Protein AF-A0A670YA22-F1 (afdb_monomer_lite)

Structure (mmCIF, N/CA/C/O backbone):
data_AF-A0A670YA22-F1
#
_entry.id   AF-A0A670YA22-F1
#
loop_
_atom_site.group_PDB
_atom_site.id
_atom_site.type_symbol
_atom_site.label_atom_id
_atom_site.label_alt_id
_atom_site.label_comp_id
_atom_site.label_asym_id
_atom_site.label_entity_id
_atom_site.label_seq_id
_atom_site.pdbx_PDB_ins_code
_atom_site.Cartn_x
_atom_site.Cartn_y
_atom_site.Cartn_z
_atom_site.occupancy
_atom_site.B_iso_or_equiv
_atom_site.auth_seq_id
_atom_site.auth_comp_id
_atom_site.auth_asym_id
_atom_site.auth_atom_id
_atom_site.pdbx_PDB_model_num
ATOM 1 N N . MET A 1 1 ? -59.345 27.207 57.876 1.00 36.00 1 MET A N 1
ATOM 2 C CA . MET A 1 1 ? -58.646 26.346 56.890 1.00 36.00 1 MET A CA 1
ATOM 3 C C . MET A 1 1 ? -58.894 26.974 55.524 1.00 36.00 1 MET A C 1
ATOM 5 O O . MET A 1 1 ? -60.035 27.311 55.280 1.00 36.00 1 MET A O 1
ATOM 9 N N . SER A 1 2 ? -57.943 27.289 54.651 1.00 37.59 2 SER A N 1
ATOM 10 C CA . SER A 1 2 ? -56.613 26.743 54.399 1.00 37.59 2 SER A CA 1
ATOM 11 C C . SER A 1 2 ? -55.686 27.875 53.933 1.00 37.59 2 SER A C 1
ATOM 13 O O . SER A 1 2 ? -56.106 28.729 53.155 1.00 37.59 2 SER A O 1
ATOM 15 N N . SER A 1 3 ? -54.456 27.882 54.444 1.00 35.03 3 SER A N 1
ATOM 16 C CA . SER A 1 3 ? -53.381 28.800 54.066 1.00 35.03 3 SER A CA 1
ATOM 17 C C . SER A 1 3 ? -52.937 28.497 52.634 1.00 35.03 3 SER A C 1
ATOM 19 O O . SER A 1 3 ? -52.437 27.408 52.356 1.00 35.03 3 SER A O 1
ATOM 21 N N . SER A 1 4 ? -53.139 29.434 51.708 1.00 42.28 4 SER A N 1
ATOM 22 C CA . SER A 1 4 ? -52.545 29.376 50.374 1.00 42.28 4 SER A CA 1
ATOM 23 C C . SER A 1 4 ? -51.085 29.816 50.473 1.00 42.28 4 SER A C 1
ATOM 25 O O . SER A 1 4 ? -50.754 30.981 50.248 1.00 42.28 4 SER A O 1
ATOM 27 N N . GLU A 1 5 ? -50.219 28.879 50.852 1.00 39.25 5 GLU A N 1
ATOM 28 C CA . GLU A 1 5 ? -48.772 29.026 50.741 1.00 39.25 5 GLU A CA 1
ATOM 29 C C . GLU A 1 5 ? -48.419 29.188 49.259 1.00 39.25 5 GLU A C 1
ATOM 31 O O . GLU A 1 5 ? -48.298 28.218 48.506 1.00 39.25 5 GLU A O 1
ATOM 36 N N . PHE A 1 6 ? -48.260 30.437 48.821 1.00 43.22 6 PHE A N 1
ATOM 37 C CA . PHE A 1 6 ? -47.465 30.745 47.643 1.00 43.22 6 PHE A CA 1
ATOM 38 C C . PHE A 1 6 ? -46.059 30.219 47.925 1.00 43.22 6 PHE A C 1
ATOM 40 O O . PHE A 1 6 ? -45.254 30.898 48.560 1.00 43.22 6 PHE A O 1
ATOM 47 N N . LYS A 1 7 ? -45.783 28.979 47.500 1.00 48.28 7 LYS A N 1
ATOM 48 C CA . LYS A 1 7 ? -44.428 28.438 47.447 1.00 48.28 7 LYS A CA 1
ATOM 49 C C . LYS A 1 7 ? -43.604 29.442 46.660 1.00 48.28 7 LYS A C 1
ATOM 51 O O . LYS A 1 7 ? -43.774 29.582 45.450 1.00 48.28 7 LYS A O 1
ATOM 56 N N . THR A 1 8 ? -42.764 30.175 47.375 1.00 49.78 8 THR A N 1
ATOM 57 C CA . THR A 1 8 ? -41.713 31.013 46.827 1.00 49.78 8 THR A CA 1
ATOM 58 C C . THR A 1 8 ? -40.841 30.094 45.984 1.00 49.78 8 THR A C 1
ATOM 60 O O . THR A 1 8 ? -40.003 29.365 46.505 1.00 49.78 8 THR A O 1
ATOM 63 N N . LEU A 1 9 ? -41.128 30.028 44.681 1.00 54.62 9 LEU A N 1
ATOM 64 C CA . LEU A 1 9 ? -40.361 29.232 43.731 1.00 54.62 9 LEU A CA 1
ATOM 65 C C . LEU A 1 9 ? -38.924 29.740 43.801 1.00 54.62 9 LEU A C 1
ATOM 67 O O . LEU A 1 9 ? -38.617 30.836 43.331 1.00 54.62 9 LEU A O 1
ATOM 71 N N . SER A 1 10 ? -38.071 28.966 44.469 1.00 66.38 10 SER A N 1
ATOM 72 C CA . SER A 1 10 ? -36.667 29.299 44.639 1.00 66.38 10 SER A CA 1
ATOM 73 C C . SER A 1 10 ? -36.028 29.423 43.259 1.00 66.38 10 SER A C 1
ATOM 75 O O . SER A 1 10 ? -36.397 28.713 42.319 1.00 66.38 10 SER A O 1
ATOM 77 N N . GLN A 1 11 ? -35.060 30.328 43.121 1.00 71.44 11 GLN A N 1
ATOM 78 C CA . GLN A 1 11 ? -34.351 30.593 41.866 1.00 71.44 11 GLN A CA 1
ATOM 79 C C . GLN A 1 11 ? -33.837 29.302 41.202 1.00 71.44 11 GLN A C 1
ATOM 81 O O . GLN A 1 11 ? -33.791 29.198 39.974 1.00 71.44 11 GLN A O 1
ATOM 86 N N . ASP A 1 12 ? -33.501 28.297 42.007 1.00 73.00 12 ASP A N 1
ATOM 87 C CA . ASP A 1 12 ? -33.024 27.003 41.534 1.00 73.00 12 ASP A CA 1
ATOM 88 C C . ASP A 1 12 ? -34.117 26.119 40.924 1.00 73.00 12 ASP A C 1
ATOM 90 O O . ASP A 1 12 ? -33.832 25.370 39.988 1.00 73.00 12 ASP A O 1
ATOM 94 N N . ASP A 1 13 ? -35.369 26.232 41.365 1.00 74.56 13 ASP A N 1
ATOM 95 C CA . ASP A 1 13 ? -36.485 25.491 40.769 1.00 74.56 13 ASP A CA 1
ATOM 96 C C . ASP A 1 13 ? -36.869 26.081 39.410 1.00 74.56 13 ASP A C 1
ATOM 98 O O . ASP A 1 13 ? -37.085 25.340 38.449 1.00 74.56 13 ASP A O 1
ATOM 102 N N . LEU A 1 14 ? -36.818 27.411 39.277 1.00 74.19 14 LEU A N 1
ATOM 103 C CA . LEU A 1 14 ? -36.969 28.093 37.989 1.00 74.19 14 LEU A CA 1
ATOM 104 C C . LEU A 1 14 ? -35.834 27.737 37.018 1.00 74.19 14 LEU A C 1
ATOM 106 O O . LEU A 1 14 ? -36.092 27.444 35.848 1.00 74.19 14 LEU A O 1
ATOM 110 N N . ARG A 1 15 ? -34.581 27.682 37.492 1.00 74.56 15 ARG A N 1
ATOM 111 C CA . ARG A 1 15 ? -33.432 27.220 36.689 1.00 74.56 15 ARG A CA 1
ATOM 112 C C . ARG A 1 15 ? -33.616 25.783 36.215 1.00 74.56 15 ARG A C 1
ATOM 114 O O . ARG A 1 15 ? -33.392 25.502 35.037 1.00 74.56 15 ARG A O 1
ATOM 121 N N . LYS A 1 16 ? -34.050 24.880 37.099 1.00 79.88 16 LYS A N 1
ATOM 122 C CA . LYS A 1 16 ? -34.330 23.481 36.745 1.00 79.88 16 LYS A CA 1
ATOM 123 C C . LYS A 1 16 ? -35.456 23.383 35.722 1.00 79.88 16 LYS A C 1
ATOM 125 O O . LYS A 1 16 ? -35.325 22.630 34.762 1.00 79.88 16 LYS A O 1
ATOM 130 N N . GLN A 1 17 ? -36.529 24.156 35.878 1.00 77.31 17 GLN A N 1
ATOM 131 C CA . GLN A 1 17 ? -37.664 24.124 34.959 1.00 77.31 17 GLN A CA 1
ATOM 132 C C . GLN A 1 17 ? -37.302 24.690 33.578 1.00 77.31 17 GLN A C 1
ATOM 134 O O . GLN A 1 17 ? -37.672 24.106 32.558 1.00 77.31 17 GLN A O 1
ATOM 139 N N . LEU A 1 18 ? -36.512 25.768 33.521 1.00 76.62 18 LEU A N 1
ATOM 140 C CA . LEU A 1 18 ? -35.962 26.290 32.269 1.00 76.62 18 LEU A CA 1
ATOM 141 C C . LEU A 1 18 ? -35.031 25.271 31.614 1.00 76.62 18 LEU A C 1
ATOM 143 O O . LEU A 1 18 ? -35.211 24.964 30.440 1.00 76.62 18 LEU A O 1
ATOM 147 N N . TYR A 1 19 ? -34.101 24.676 32.366 1.00 75.75 19 TYR A N 1
ATOM 148 C CA . TYR A 1 19 ? -33.202 23.640 31.852 1.00 75.75 19 TYR A CA 1
ATOM 149 C C . TYR A 1 19 ? -33.971 22.441 31.283 1.00 75.75 19 TYR A C 1
ATOM 151 O O . TYR A 1 19 ? -33.679 21.993 30.176 1.00 75.75 19 TYR A O 1
ATOM 159 N N . GLN A 1 20 ? -35.001 21.964 31.988 1.00 76.69 20 GLN A N 1
ATOM 160 C CA . GLN A 1 20 ? -35.873 20.893 31.499 1.00 76.69 20 GLN A CA 1
ATOM 161 C C . GLN A 1 20 ? -36.667 21.319 30.262 1.00 76.69 20 GLN A C 1
ATOM 163 O O . GLN A 1 20 ? -36.817 20.534 29.334 1.00 76.69 20 GLN A O 1
ATOM 168 N N . THR A 1 21 ? -37.115 22.571 30.186 1.00 75.56 21 THR A N 1
ATOM 169 C CA . THR A 1 21 ? -37.817 23.092 29.004 1.00 75.56 21 THR A CA 1
ATOM 170 C C . THR A 1 21 ? -36.885 23.176 27.792 1.00 75.56 21 THR A C 1
ATOM 172 O O . THR A 1 21 ? -37.258 22.747 26.702 1.00 75.56 21 THR A O 1
ATOM 175 N N . PHE A 1 22 ? -35.653 23.662 27.972 1.00 70.06 22 PHE A N 1
ATOM 176 C CA . PHE A 1 22 ? -34.630 23.701 26.921 1.00 70.06 22 PHE A CA 1
ATOM 177 C C . PHE A 1 22 ? -34.171 22.300 26.492 1.00 70.06 22 PHE A C 1
ATOM 179 O O . PHE A 1 22 ? -33.874 22.089 25.314 1.00 70.06 22 PHE A O 1
ATOM 186 N N . LYS A 1 23 ? -34.154 21.335 27.421 1.00 73.81 23 LYS A N 1
ATOM 187 C CA . LYS A 1 23 ? -33.888 19.918 27.150 1.00 73.81 23 LYS A CA 1
ATOM 188 C C . LYS A 1 23 ? -35.031 19.269 26.363 1.00 73.81 23 LYS A C 1
ATOM 190 O O . LYS A 1 23 ? -34.786 18.700 25.309 1.00 73.81 23 LYS A O 1
ATOM 195 N N . ASN A 1 24 ? -36.276 19.426 26.811 1.00 70.38 24 ASN A N 1
ATOM 196 C CA . ASN A 1 24 ? -37.455 18.828 26.174 1.00 70.38 24 ASN A CA 1
ATOM 197 C C . ASN A 1 24 ? -37.756 19.430 24.794 1.00 70.38 24 ASN A C 1
ATOM 199 O O . ASN A 1 24 ? -38.283 18.741 23.928 1.00 70.38 24 ASN A O 1
ATOM 203 N N . ARG A 1 25 ? -37.399 20.702 24.564 1.00 74.50 25 ARG A N 1
ATOM 204 C CA . ARG A 1 25 ? -37.495 21.349 23.244 1.00 74.50 25 ARG A CA 1
ATOM 205 C C . ARG A 1 25 ? -36.347 20.982 22.290 1.00 74.50 25 ARG A C 1
ATOM 207 O O . ARG A 1 25 ? -36.319 21.497 21.179 1.00 74.50 25 ARG A O 1
ATOM 214 N N . GLY A 1 26 ? -35.384 20.152 22.706 1.00 68.50 26 GLY A N 1
ATOM 215 C CA . GLY A 1 26 ? -34.270 19.705 21.855 1.00 68.50 26 GLY A CA 1
ATOM 216 C C . GLY A 1 26 ? -33.240 20.792 21.517 1.00 68.50 26 GLY A C 1
ATOM 217 O O . GLY A 1 26 ? -32.346 20.572 20.699 1.00 68.50 26 GLY A O 1
ATOM 218 N N . VAL A 1 27 ? -33.317 21.968 22.152 1.00 76.69 27 VAL A N 1
ATOM 219 C CA . VAL A 1 27 ? -32.369 23.078 21.938 1.00 76.69 27 VAL A CA 1
ATOM 220 C C . VAL A 1 27 ? -30.980 22.687 22.441 1.00 76.69 27 VAL A C 1
ATOM 222 O O . VAL A 1 27 ? -29.976 22.952 21.784 1.00 76.69 27 VAL A O 1
ATOM 225 N N . LEU A 1 28 ? -30.927 21.984 23.576 1.00 73.56 28 LEU A N 1
ATOM 226 C CA . LEU A 1 28 ? -29.694 21.437 24.148 1.00 73.56 28 LEU A CA 1
ATOM 227 C C . LEU A 1 28 ? -29.041 20.393 23.235 1.00 73.56 28 LEU A C 1
ATOM 229 O O . LEU A 1 28 ? -27.820 20.383 23.094 1.00 73.56 28 LEU A O 1
ATOM 233 N N . ASP A 1 29 ? -29.838 19.544 22.592 1.00 75.00 29 ASP A N 1
ATOM 234 C CA . ASP A 1 29 ? -29.327 18.528 21.671 1.00 75.00 29 ASP A CA 1
ATOM 235 C C . ASP A 1 29 ? -28.874 19.144 20.347 1.00 75.00 29 ASP A C 1
ATOM 237 O O . ASP A 1 29 ? -27.842 18.752 19.807 1.00 75.00 29 ASP A O 1
ATOM 241 N N . THR A 1 30 ? -29.567 20.185 19.880 1.00 78.44 30 THR A N 1
ATOM 242 C CA . THR A 1 30 ? -29.151 20.973 18.713 1.00 78.44 30 THR A CA 1
ATOM 243 C C . THR A 1 30 ? -27.823 21.683 18.979 1.00 78.44 30 THR A C 1
ATOM 245 O O . THR A 1 30 ? -26.913 21.593 18.160 1.00 78.44 30 THR A O 1
ATOM 248 N N . LEU A 1 31 ? -27.658 22.308 20.150 1.00 77.44 31 LEU A N 1
ATOM 249 C CA . LEU A 1 31 ? -26.397 22.929 20.575 1.00 77.44 31 LEU A CA 1
ATOM 250 C C . LEU A 1 31 ? -25.262 21.911 20.692 1.00 77.44 31 LEU A C 1
ATOM 252 O O . LEU A 1 31 ? -24.175 22.145 20.170 1.00 77.44 31 LEU A O 1
ATOM 256 N N . LYS A 1 32 ? -25.508 20.756 21.320 1.00 79.25 32 LYS A N 1
ATOM 257 C CA . LYS A 1 32 ? -24.523 19.665 21.384 1.00 79.25 32 LYS A CA 1
ATOM 258 C C . LYS A 1 32 ? -24.146 19.161 19.996 1.00 79.25 32 LYS A C 1
ATOM 260 O O . LYS A 1 32 ? -22.974 18.901 19.744 1.00 79.25 32 LYS A O 1
ATOM 265 N N . MET A 1 33 ? -25.115 19.031 19.092 1.00 83.69 33 MET A N 1
ATOM 266 C CA . MET A 1 33 ? -24.868 18.613 17.715 1.00 83.69 33 MET A CA 1
ATOM 267 C C . MET A 1 33 ? -24.068 19.667 16.950 1.00 83.69 33 MET A C 1
ATOM 269 O O . MET A 1 33 ? -23.155 19.301 16.217 1.00 83.69 33 MET A O 1
ATOM 273 N N . GLN A 1 34 ? -24.361 20.957 17.132 1.00 78.19 34 GLN A N 1
ATOM 274 C CA . GLN A 1 34 ? -23.594 22.041 16.520 1.00 78.19 34 GLN A CA 1
ATOM 275 C C . GLN A 1 34 ? -22.166 22.104 17.061 1.00 78.19 34 GLN A C 1
ATOM 277 O O . GLN A 1 34 ? -21.237 22.172 16.265 1.00 78.19 34 GLN A O 1
ATOM 282 N N . LEU A 1 35 ? -21.975 21.968 18.376 1.00 81.81 35 LEU A N 1
ATOM 283 C CA . LEU A 1 35 ? -20.651 21.862 18.991 1.00 81.81 35 LEU A CA 1
ATOM 284 C C . LEU A 1 35 ? -19.888 20.648 18.468 1.00 81.81 35 LEU A C 1
ATOM 286 O O . LEU A 1 35 ? -18.732 20.772 18.091 1.00 81.81 35 LEU A O 1
ATOM 290 N N . ARG A 1 36 ? -20.536 19.481 18.377 1.00 81.06 36 ARG A N 1
ATOM 291 C CA . ARG A 1 36 ? -19.913 18.278 17.815 1.00 81.06 36 ARG A CA 1
ATOM 292 C C . ARG A 1 36 ? -19.554 18.467 16.343 1.00 81.06 36 ARG A C 1
ATOM 294 O O . ARG A 1 36 ? -18.472 18.064 15.944 1.00 81.06 36 ARG A O 1
ATOM 301 N N . LYS A 1 37 ? -20.428 19.085 15.543 1.00 80.38 37 LYS A N 1
ATOM 302 C CA . LYS A 1 37 ? -20.154 19.398 14.133 1.00 80.38 37 LYS A CA 1
ATOM 303 C C . LYS A 1 37 ? -18.994 20.377 13.989 1.00 80.38 37 LYS A C 1
ATOM 305 O O . LYS A 1 37 ? -18.146 20.144 13.141 1.00 80.38 37 LYS A O 1
ATOM 310 N N . GLN A 1 38 ? -18.925 21.417 14.819 1.00 77.88 38 GLN A N 1
ATOM 311 C CA . GLN A 1 38 ? -17.802 22.352 14.812 1.00 77.88 38 GLN A CA 1
ATOM 312 C C . GLN A 1 38 ? -16.507 21.699 15.287 1.00 77.88 38 GLN A C 1
ATOM 314 O O . GLN A 1 38 ? -15.484 21.883 14.649 1.00 77.88 38 GLN A O 1
ATOM 319 N N . LEU A 1 39 ? -16.550 20.867 16.328 1.00 75.88 39 LEU A N 1
ATOM 320 C CA . LEU A 1 39 ? -15.379 20.134 16.799 1.00 75.88 39 LEU A CA 1
ATOM 321 C C . LEU A 1 39 ? -14.865 19.162 15.731 1.00 75.88 39 LEU A C 1
ATOM 323 O O . LEU A 1 39 ? -13.671 19.112 15.482 1.00 75.88 39 LEU A O 1
ATOM 327 N N . ILE A 1 40 ? -15.760 18.418 15.072 1.00 77.88 40 ILE A N 1
ATOM 328 C CA . ILE A 1 40 ? -15.405 17.536 13.953 1.00 77.88 40 ILE A CA 1
ATOM 329 C C . ILE A 1 40 ? -14.861 18.355 12.783 1.00 77.88 40 ILE A C 1
ATOM 331 O O . ILE A 1 40 ? -13.878 17.943 12.194 1.00 77.88 40 ILE A O 1
ATOM 335 N N . HIS A 1 41 ? -15.449 19.507 12.459 1.00 71.12 41 HIS A N 1
ATOM 336 C CA . HIS A 1 41 ? -14.952 20.387 11.401 1.00 71.12 41 HIS A CA 1
ATOM 337 C C . HIS A 1 41 ? -13.566 20.967 11.725 1.00 71.12 41 HIS A C 1
ATOM 339 O O . HIS A 1 41 ? -12.731 21.051 10.836 1.00 71.12 41 HIS A O 1
ATOM 345 N N . GLU A 1 42 ? -13.296 21.326 12.982 1.00 64.44 42 GLU A N 1
ATOM 346 C CA . GLU A 1 42 ? -11.982 21.804 13.437 1.00 64.44 42 GLU A CA 1
ATOM 347 C C . GLU A 1 42 ? -10.944 20.673 13.545 1.00 64.44 42 GLU A C 1
ATOM 349 O O . GLU A 1 42 ? -9.777 20.864 13.220 1.00 64.44 42 GLU A O 1
ATOM 354 N N . LEU A 1 43 ? -11.354 19.465 13.939 1.00 65.06 43 LEU A N 1
ATOM 355 C CA . LEU A 1 43 ? -10.484 18.281 13.989 1.00 65.06 43 LEU A CA 1
ATOM 356 C C . LEU A 1 43 ? -10.207 17.696 12.595 1.00 65.06 43 LEU A C 1
ATOM 358 O O . LEU A 1 43 ? -9.100 17.242 12.329 1.00 65.06 43 LEU A O 1
ATOM 362 N N . MET A 1 44 ? -11.201 17.705 11.704 1.00 57.78 44 MET A N 1
ATOM 363 C CA . MET A 1 44 ? -11.081 17.309 10.293 1.00 57.78 44 MET A CA 1
ATOM 364 C C . MET A 1 44 ? -10.660 18.475 9.401 1.00 57.78 44 MET A C 1
ATOM 366 O O . MET A 1 44 ? -10.637 18.319 8.179 1.00 57.78 44 MET A O 1
ATOM 370 N N . ASN A 1 45 ? -10.339 19.638 9.975 1.00 52.19 45 ASN A N 1
ATOM 371 C CA . ASN A 1 45 ? -9.882 20.783 9.211 1.00 52.19 45 ASN A CA 1
ATOM 372 C C . ASN A 1 45 ? -8.594 20.335 8.498 1.00 52.19 45 ASN A C 1
ATOM 374 O O . ASN A 1 45 ? -7.596 20.024 9.159 1.00 52.19 45 ASN A O 1
ATOM 378 N N . PRO A 1 46 ? -8.566 20.285 7.155 1.00 55.38 46 PRO A N 1
ATOM 379 C CA . PRO A 1 46 ? -7.425 19.769 6.402 1.00 55.38 46 PRO A CA 1
ATOM 380 C C . PRO A 1 46 ? -6.172 20.645 6.553 1.00 55.38 46 PRO A C 1
ATOM 382 O O . PRO A 1 46 ? -5.161 20.374 5.919 1.00 55.38 46 PRO A O 1
ATOM 385 N N . VAL A 1 47 ? -6.220 21.699 7.372 1.00 49.72 47 VAL A N 1
ATOM 386 C CA . VAL A 1 47 ? -5.105 22.588 7.701 1.00 49.72 47 VAL A CA 1
ATOM 387 C C . VAL A 1 47 ? -4.132 21.927 8.687 1.00 49.72 47 VAL A C 1
ATOM 389 O O . VAL A 1 47 ? -2.931 22.005 8.458 1.00 49.72 47 VAL A O 1
ATOM 392 N N . LEU A 1 48 ? -4.607 21.169 9.687 1.00 45.69 48 LEU A N 1
ATOM 393 C CA . LEU A 1 48 ? -3.714 20.406 10.583 1.00 45.69 48 LEU A CA 1
ATOM 394 C C . LEU A 1 48 ? -3.204 19.102 9.947 1.00 45.69 48 LEU A C 1
ATOM 396 O O . LEU A 1 48 ? -2.101 18.657 10.247 1.00 45.69 48 LEU A O 1
ATOM 400 N N . CYS A 1 49 ? -3.943 18.535 8.988 1.00 43.47 49 CYS A N 1
ATOM 401 C CA . CYS A 1 49 ? -3.414 17.480 8.111 1.00 43.47 49 CYS A CA 1
ATOM 402 C C . CYS A 1 49 ? -2.418 18.015 7.060 1.00 43.47 49 CYS A C 1
ATOM 404 O O . CYS A 1 49 ? -1.650 17.243 6.490 1.00 43.47 49 CYS A O 1
ATOM 406 N N . ARG A 1 50 ? -2.401 19.331 6.800 1.00 43.00 50 ARG A N 1
ATOM 407 C CA . ARG A 1 50 ? -1.507 19.984 5.826 1.00 43.00 50 ARG A CA 1
ATOM 408 C C . ARG A 1 50 ? -0.159 20.396 6.421 1.00 43.00 50 ARG A C 1
ATOM 410 O O . ARG A 1 50 ? 0.770 20.632 5.659 1.00 43.00 50 ARG A O 1
ATOM 417 N N . GLU A 1 51 ? -0.002 20.444 7.741 1.00 43.28 51 GLU A N 1
ATOM 418 C CA . GLU A 1 51 ? 1.316 20.689 8.352 1.00 43.28 51 GLU A CA 1
ATOM 419 C C . GLU A 1 51 ? 2.161 19.415 8.506 1.00 43.28 51 GLU A C 1
ATOM 421 O O . GLU A 1 51 ? 3.379 19.509 8.632 1.00 43.28 51 GLU A O 1
ATOM 426 N N . ILE A 1 52 ? 1.559 18.225 8.370 1.00 46.66 52 ILE A N 1
ATOM 427 C CA . ILE A 1 52 ? 2.292 16.947 8.271 1.00 46.66 52 ILE A CA 1
ATOM 428 C C . ILE A 1 52 ? 2.558 16.551 6.804 1.00 46.66 52 ILE A C 1
ATOM 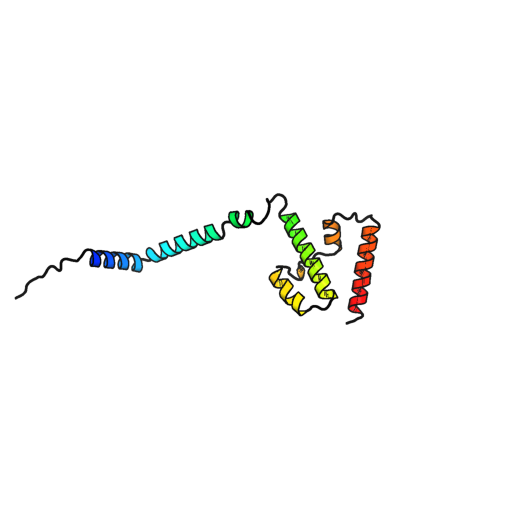430 O O . ILE A 1 52 ? 3.390 15.685 6.539 1.00 46.66 52 ILE A O 1
ATOM 434 N N . LEU A 1 53 ? 1.937 17.217 5.822 1.00 44.16 53 LEU A N 1
ATOM 435 C CA . LEU A 1 53 ? 2.158 16.924 4.405 1.00 44.16 53 LEU A CA 1
ATOM 436 C C . LEU A 1 53 ? 2.577 18.188 3.634 1.00 44.16 53 LEU A C 1
ATOM 438 O O . LEU A 1 53 ? 1.770 19.105 3.473 1.00 44.16 53 LEU A O 1
ATOM 442 N N . PRO A 1 54 ? 3.820 18.270 3.126 1.00 44.38 54 PRO A N 1
ATOM 443 C CA . PRO A 1 54 ? 4.327 19.483 2.507 1.00 44.38 54 PRO A CA 1
ATOM 444 C C . PRO A 1 54 ? 3.478 19.885 1.293 1.00 44.38 54 PRO A C 1
ATOM 446 O O . PRO A 1 54 ? 3.265 19.099 0.375 1.00 44.38 54 PRO A O 1
ATOM 449 N N . LYS A 1 55 ? 3.020 21.146 1.319 1.00 40.09 55 LYS A N 1
ATOM 450 C CA . LYS A 1 55 ? 2.676 22.028 0.186 1.00 40.09 55 LYS A CA 1
ATOM 451 C C . LYS A 1 55 ? 2.310 21.312 -1.123 1.00 40.09 55 LYS A C 1
ATOM 453 O O . LYS A 1 55 ? 3.155 20.984 -1.952 1.00 40.09 55 LYS A O 1
ATOM 458 N N . VAL A 1 56 ? 1.006 21.226 -1.363 1.00 48.91 56 VAL A N 1
ATOM 459 C CA . VAL A 1 56 ? 0.398 20.846 -2.641 1.00 48.91 56 VAL A CA 1
ATOM 460 C C . VAL A 1 56 ? 0.712 21.891 -3.722 1.00 48.91 56 VAL A C 1
ATOM 462 O O . VAL A 1 56 ? -0.046 22.823 -3.959 1.00 48.91 56 VAL A O 1
ATOM 465 N N . THR A 1 57 ? 1.860 21.727 -4.372 1.00 43.53 57 THR A N 1
ATOM 466 C CA . THR A 1 57 ? 2.004 21.863 -5.836 1.00 43.53 57 THR A CA 1
ATOM 467 C C . THR A 1 57 ? 2.500 20.543 -6.459 1.00 43.53 57 THR A C 1
ATOM 469 O O . THR A 1 57 ? 2.791 20.473 -7.646 1.00 43.53 57 THR A O 1
ATOM 472 N N . SER A 1 58 ? 2.541 19.473 -5.650 1.00 50.34 58 SER A N 1
ATOM 473 C CA . SER A 1 58 ? 3.144 18.161 -5.920 1.00 50.34 58 SER A CA 1
ATOM 474 C C . SER A 1 58 ? 2.252 16.965 -5.529 1.00 50.34 58 SER A C 1
ATOM 476 O O . SER A 1 58 ? 2.704 15.828 -5.617 1.00 50.34 58 SER A O 1
ATOM 478 N N . SER A 1 59 ? 1.003 17.194 -5.093 1.00 52.38 59 SER A N 1
ATOM 479 C CA . SER A 1 59 ? 0.162 16.197 -4.390 1.00 52.38 59 SER A CA 1
ATOM 480 C C . SER A 1 59 ? -0.229 14.963 -5.207 1.00 52.38 59 SER A C 1
ATOM 482 O O . SER A 1 59 ? -0.399 13.881 -4.648 1.00 52.38 59 SER A O 1
ATOM 484 N N . GLU A 1 60 ? -0.410 15.100 -6.519 1.00 51.75 60 GLU A N 1
ATOM 485 C CA . GLU A 1 60 ? -0.683 13.942 -7.381 1.00 51.75 60 GLU A CA 1
ATOM 486 C C . GLU A 1 60 ? 0.591 13.142 -7.647 1.00 51.75 60 GLU A C 1
ATOM 488 O O . GLU A 1 60 ? 0.587 11.921 -7.610 1.00 51.75 60 GLU A O 1
ATOM 493 N N . CYS A 1 61 ? 1.725 13.823 -7.818 1.00 52.28 61 CYS A N 1
ATOM 494 C CA . CYS A 1 61 ? 3.009 13.157 -7.999 1.00 52.28 61 CYS A CA 1
ATOM 495 C C . CYS A 1 61 ? 3.432 12.425 -6.716 1.00 52.28 61 CYS A C 1
ATOM 497 O O . CYS A 1 61 ? 3.881 11.288 -6.779 1.00 52.28 61 CYS A O 1
ATOM 499 N N . SER A 1 62 ? 3.223 13.024 -5.537 1.00 64.38 62 SER A N 1
ATOM 500 C CA . SER A 1 62 ? 3.496 12.361 -4.260 1.00 64.38 62 SER A CA 1
ATOM 501 C C . SER A 1 62 ? 2.555 11.186 -4.003 1.00 64.38 62 SER A C 1
ATOM 503 O O . SER A 1 62 ? 3.022 10.151 -3.542 1.00 64.38 62 SER A O 1
ATOM 505 N N . SER A 1 63 ? 1.268 11.286 -4.352 1.00 75.25 63 SER A N 1
ATOM 506 C CA . SER A 1 63 ? 0.348 10.143 -4.248 1.00 75.25 63 SER A CA 1
ATOM 507 C C . SER A 1 63 ? 0.688 9.027 -5.239 1.00 75.25 63 SER A C 1
ATOM 509 O O . SER A 1 63 ? 0.718 7.872 -4.832 1.00 75.25 63 SER A O 1
ATOM 51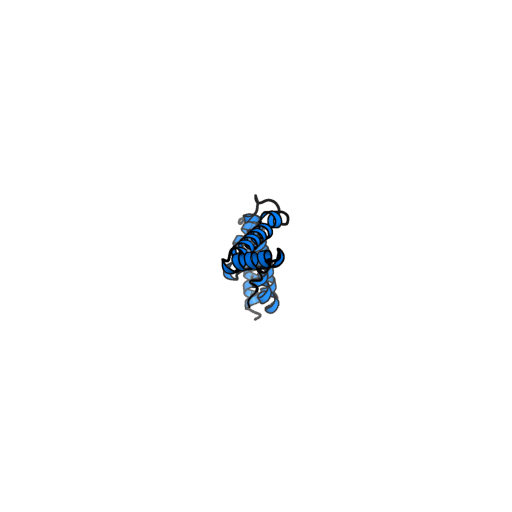1 N N . LEU A 1 64 ? 1.054 9.339 -6.486 1.00 78.56 64 LEU A N 1
ATOM 512 C CA . LEU A 1 64 ? 1.532 8.344 -7.455 1.00 78.56 64 LEU A CA 1
ATOM 513 C C . LEU A 1 64 ? 2.846 7.684 -7.019 1.00 78.56 64 LEU A C 1
ATOM 515 O O . LEU A 1 64 ? 2.995 6.474 -7.158 1.00 78.56 64 LEU A O 1
ATOM 519 N N . ILE A 1 65 ? 3.780 8.447 -6.444 1.00 80.50 65 ILE A N 1
ATOM 520 C CA . ILE A 1 65 ? 5.021 7.907 -5.872 1.00 80.50 65 ILE A CA 1
ATOM 521 C C . ILE A 1 65 ? 4.710 6.989 -4.687 1.00 80.50 65 ILE A C 1
ATOM 523 O O . ILE A 1 65 ? 5.294 5.915 -4.595 1.00 80.50 65 ILE A O 1
ATOM 527 N N . ILE A 1 66 ? 3.770 7.358 -3.812 1.00 82.50 66 ILE A N 1
ATOM 528 C CA . ILE A 1 66 ? 3.336 6.499 -2.700 1.00 82.50 66 ILE A CA 1
ATOM 529 C C . ILE A 1 66 ? 2.716 5.202 -3.235 1.00 82.50 66 ILE A C 1
ATOM 531 O O . ILE A 1 66 ? 3.080 4.124 -2.773 1.00 82.50 66 ILE A O 1
ATOM 535 N N . ILE A 1 67 ? 1.852 5.278 -4.251 1.00 84.38 67 ILE A N 1
ATOM 536 C CA . ILE A 1 67 ? 1.265 4.100 -4.905 1.00 84.38 67 ILE A CA 1
ATOM 537 C C . ILE A 1 67 ? 2.360 3.227 -5.538 1.00 84.38 67 ILE A C 1
ATOM 539 O O . ILE A 1 67 ? 2.315 2.005 -5.406 1.00 84.38 67 ILE A O 1
ATOM 543 N N . ALA A 1 68 ? 3.373 3.821 -6.172 1.00 84.31 68 ALA A N 1
ATOM 544 C CA . ALA A 1 68 ? 4.500 3.095 -6.759 1.00 84.31 68 ALA A CA 1
ATOM 545 C C . ALA A 1 68 ? 5.370 2.407 -5.704 1.00 84.31 68 ALA A C 1
ATOM 547 O O . ALA A 1 68 ? 5.698 1.231 -5.854 1.00 84.31 68 ALA A O 1
ATOM 548 N N . CYS A 1 69 ? 5.698 3.103 -4.615 1.00 85.50 69 CYS A N 1
ATOM 549 C CA . CYS A 1 69 ? 6.413 2.525 -3.482 1.00 85.50 69 CYS A CA 1
ATOM 550 C C . CYS A 1 69 ? 5.624 1.361 -2.876 1.00 85.50 69 CYS A C 1
ATOM 552 O O . CYS A 1 69 ? 6.175 0.278 -2.688 1.00 85.50 69 CYS A O 1
ATOM 554 N N . ASN A 1 70 ? 4.324 1.551 -2.640 1.00 89.19 70 ASN A N 1
ATOM 555 C CA . ASN A 1 70 ? 3.459 0.508 -2.099 1.00 89.19 70 ASN A CA 1
ATOM 556 C C . ASN A 1 70 ? 3.351 -0.683 -3.060 1.00 89.19 70 ASN A C 1
ATOM 558 O O . ASN A 1 70 ? 3.402 -1.825 -2.613 1.00 89.19 70 ASN A O 1
ATOM 562 N N . SER A 1 71 ? 3.283 -0.437 -4.372 1.00 87.38 71 SER A N 1
ATOM 563 C CA . SER A 1 71 ? 3.275 -1.492 -5.396 1.00 87.38 71 SER A CA 1
ATOM 564 C C . SER A 1 71 ? 4.582 -2.288 -5.398 1.00 87.38 71 SER A C 1
ATOM 566 O O . SER A 1 71 ? 4.553 -3.511 -5.492 1.00 8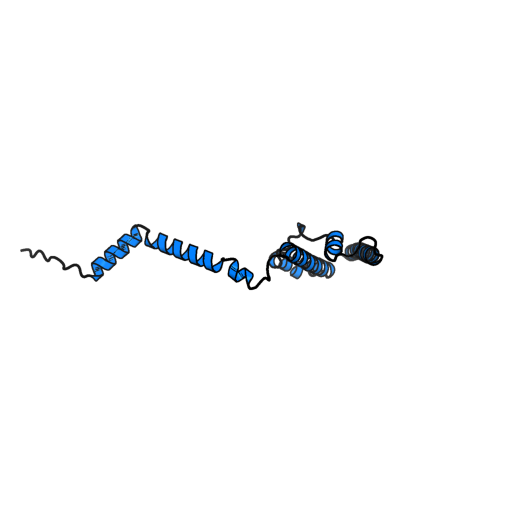7.38 71 SER A O 1
ATOM 568 N N . LEU A 1 72 ? 5.732 -1.622 -5.236 1.00 86.75 72 LEU A N 1
ATOM 569 C CA . LEU A 1 72 ? 7.034 -2.289 -5.154 1.00 86.75 72 LEU A CA 1
ATOM 570 C C . LEU A 1 72 ? 7.145 -3.164 -3.898 1.00 86.75 72 LEU A C 1
ATOM 572 O O . LEU A 1 72 ? 7.631 -4.292 -3.968 1.00 86.75 72 LEU A O 1
ATOM 576 N N . VAL A 1 73 ? 6.672 -2.658 -2.756 1.00 88.88 73 VAL A N 1
ATOM 577 C CA . VAL A 1 73 ? 6.632 -3.418 -1.499 1.00 88.88 73 VAL A CA 1
ATOM 578 C C . VAL A 1 73 ? 5.683 -4.610 -1.624 1.00 88.88 73 VAL A C 1
ATOM 580 O O . VAL A 1 73 ? 6.068 -5.719 -1.264 1.00 88.88 73 VAL A O 1
ATOM 583 N N . ALA A 1 74 ? 4.489 -4.427 -2.193 1.00 87.56 74 ALA A N 1
ATOM 584 C CA . ALA A 1 74 ? 3.540 -5.512 -2.433 1.00 87.56 74 ALA A CA 1
ATOM 585 C C . ALA A 1 74 ? 4.115 -6.590 -3.371 1.00 87.56 74 ALA A C 1
ATOM 587 O O . ALA A 1 74 ? 4.004 -7.780 -3.073 1.00 87.56 74 ALA A O 1
ATOM 588 N N . ASP A 1 75 ? 4.784 -6.195 -4.462 1.00 85.31 75 ASP A N 1
ATOM 589 C CA . ASP A 1 75 ? 5.451 -7.122 -5.389 1.00 85.31 75 ASP A CA 1
ATOM 590 C C . ASP A 1 75 ? 6.564 -7.911 -4.679 1.00 85.31 75 ASP A C 1
ATOM 592 O O . ASP A 1 75 ? 6.660 -9.127 -4.844 1.00 85.31 75 ASP A O 1
ATOM 596 N N . HIS A 1 76 ? 7.351 -7.259 -3.818 1.00 87.25 76 HIS A N 1
ATOM 597 C CA . HIS A 1 76 ? 8.369 -7.929 -3.008 1.00 87.25 76 HIS A CA 1
ATOM 598 C C . HIS A 1 76 ? 7.763 -8.928 -2.011 1.00 87.25 76 HIS A C 1
ATOM 600 O O . HIS A 1 76 ? 8.176 -10.088 -1.979 1.00 87.25 76 HIS A O 1
ATOM 606 N N . LEU A 1 77 ? 6.759 -8.507 -1.233 1.00 88.38 77 LEU A N 1
ATOM 607 C CA . LEU A 1 77 ? 6.071 -9.365 -0.263 1.00 88.38 77 LEU A CA 1
ATOM 608 C C . LEU A 1 77 ? 5.468 -10.605 -0.939 1.00 88.38 77 LEU A C 1
ATOM 610 O O . LEU A 1 77 ? 5.595 -11.710 -0.414 1.00 88.38 77 LEU A O 1
ATOM 614 N N . ARG A 1 78 ? 4.881 -10.430 -2.129 1.00 85.94 78 ARG A N 1
ATOM 615 C CA . ARG A 1 78 ? 4.334 -11.518 -2.949 1.00 85.94 78 ARG A CA 1
ATOM 616 C C . ARG A 1 78 ? 5.424 -12.482 -3.421 1.00 85.94 78 ARG A C 1
ATOM 618 O O . ARG A 1 78 ? 5.269 -13.687 -3.276 1.00 85.94 78 ARG A O 1
ATOM 625 N N . ARG A 1 79 ? 6.546 -11.980 -3.952 1.00 82.44 79 ARG A N 1
ATOM 626 C CA . ARG A 1 79 ? 7.662 -12.832 -4.419 1.00 82.44 79 ARG A CA 1
ATOM 627 C C . ARG A 1 79 ? 8.315 -13.631 -3.302 1.00 82.44 79 ARG A C 1
ATOM 629 O O . ARG A 1 79 ? 8.771 -14.742 -3.542 1.00 82.44 79 ARG A O 1
ATOM 636 N N . CYS A 1 80 ? 8.381 -13.065 -2.103 1.00 86.38 80 CYS A N 1
ATOM 637 C CA . CYS A 1 80 ? 8.920 -13.753 -0.937 1.00 86.38 80 CYS A CA 1
ATOM 638 C C . CYS A 1 80 ? 7.917 -14.718 -0.280 1.00 86.38 80 CYS A C 1
ATOM 640 O O . CYS A 1 80 ? 8.288 -15.392 0.677 1.00 86.38 80 CYS A O 1
ATOM 642 N N . GLY A 1 81 ? 6.672 -14.797 -0.767 1.00 85.50 81 GLY A N 1
ATOM 643 C CA . GLY A 1 81 ? 5.638 -15.673 -0.209 1.00 85.50 81 GLY A CA 1
ATOM 644 C C . GLY A 1 81 ? 5.110 -15.217 1.155 1.00 85.50 81 GLY A C 1
ATOM 645 O O . GLY A 1 81 ? 4.612 -16.029 1.934 1.00 85.50 81 GLY A O 1
ATOM 646 N N . TYR A 1 82 ? 5.219 -13.925 1.483 1.00 88.06 82 TYR A N 1
ATOM 647 C CA . TYR A 1 82 ? 4.732 -13.364 2.746 1.00 88.06 82 TYR A CA 1
ATOM 648 C C . TYR A 1 82 ? 3.226 -13.070 2.691 1.00 88.06 82 TYR A C 1
ATOM 650 O O . TYR A 1 82 ? 2.793 -11.929 2.854 1.00 88.06 82 TYR A O 1
ATOM 658 N N . GLU A 1 83 ? 2.418 -14.111 2.486 1.00 88.12 83 GLU A N 1
ATOM 659 C CA . GLU A 1 83 ? 0.963 -14.018 2.280 1.00 88.12 83 GLU A CA 1
ATOM 660 C C . GLU A 1 83 ? 0.227 -13.296 3.423 1.00 88.12 83 GLU A C 1
ATOM 662 O O . GLU A 1 83 ? -0.680 -12.493 3.187 1.00 88.12 83 GLU A O 1
ATOM 667 N N . TYR A 1 84 ? 0.643 -13.531 4.674 1.00 90.94 84 TYR A N 1
ATOM 668 C CA . TYR A 1 84 ? 0.065 -12.861 5.844 1.00 90.94 84 TYR A CA 1
ATOM 669 C C . TYR A 1 84 ? 0.351 -11.355 5.833 1.00 90.94 84 TYR A C 1
ATOM 671 O O . TYR A 1 84 ? -0.571 -10.544 5.917 1.00 90.94 84 TYR A O 1
ATOM 679 N N . SER A 1 85 ? 1.622 -10.978 5.673 1.00 90.94 85 SER A N 1
ATOM 680 C CA . SER A 1 85 ? 2.034 -9.574 5.616 1.00 90.94 85 SER A CA 1
ATOM 681 C C . SER A 1 85 ? 1.379 -8.858 4.442 1.00 90.94 85 SER A C 1
ATOM 683 O O . SER A 1 85 ? 0.905 -7.744 4.608 1.00 90.94 85 SER A O 1
ATOM 685 N N . LEU A 1 86 ? 1.284 -9.511 3.281 1.00 88.75 86 LEU A N 1
ATOM 686 C CA . LEU A 1 86 ? 0.618 -8.972 2.098 1.00 88.75 86 LEU A CA 1
ATOM 687 C C . LEU A 1 86 ? -0.880 -8.713 2.354 1.00 88.75 86 LEU A C 1
ATOM 689 O O . LEU A 1 86 ? -1.407 -7.672 1.964 1.00 88.75 86 LEU A O 1
ATOM 693 N N . SER A 1 87 ? -1.556 -9.625 3.058 1.00 86.88 87 SER A N 1
ATOM 694 C CA . SER A 1 87 ? -2.983 -9.504 3.392 1.00 86.88 87 SER A CA 1
ATOM 695 C C . SER A 1 87 ? -3.286 -8.350 4.351 1.00 86.88 87 SER A C 1
ATOM 697 O O . SER A 1 87 ? -4.331 -7.719 4.216 1.00 86.88 87 SER A O 1
ATOM 699 N N . VAL A 1 88 ? -2.381 -8.057 5.291 1.00 92.06 88 VAL A N 1
ATOM 700 C CA . VAL A 1 88 ? -2.480 -6.890 6.191 1.00 92.06 88 VAL A CA 1
ATOM 701 C C . VAL A 1 88 ? -2.026 -5.608 5.485 1.00 92.06 88 VAL A C 1
ATOM 703 O O . VAL A 1 88 ? -2.597 -4.540 5.690 1.00 92.06 88 VAL A O 1
ATOM 706 N N . PHE A 1 89 ? -1.045 -5.713 4.588 1.00 89.50 89 PHE A N 1
ATOM 707 C CA . PHE A 1 89 ? -0.480 -4.573 3.879 1.00 89.50 89 PHE A CA 1
ATOM 708 C C . PHE A 1 89 ? -1.489 -3.888 2.954 1.00 89.50 89 PHE A C 1
ATOM 710 O O . PHE A 1 89 ? -1.530 -2.663 2.927 1.00 89.50 89 PHE A O 1
ATOM 717 N N . TYR A 1 90 ? -2.326 -4.624 2.217 1.00 86.31 90 TYR A N 1
ATOM 718 C CA . TYR A 1 90 ? -3.334 -4.012 1.336 1.00 86.31 90 TYR A CA 1
ATOM 719 C C . TYR A 1 90 ? -4.288 -3.035 2.055 1.00 86.31 90 TYR A C 1
ATOM 721 O O . TYR A 1 90 ? -4.355 -1.874 1.646 1.00 86.31 90 TYR A O 1
ATOM 729 N N . PRO A 1 91 ? -4.998 -3.432 3.132 1.00 86.81 91 PRO A N 1
ATOM 730 C CA . PRO A 1 91 ? -5.878 -2.514 3.849 1.00 86.81 91 PRO A CA 1
ATOM 731 C C . PRO A 1 91 ? -5.119 -1.398 4.581 1.00 86.81 91 PRO A C 1
ATOM 733 O O . PRO A 1 91 ? -5.623 -0.279 4.625 1.00 86.81 91 PRO A O 1
ATOM 736 N N . GLU A 1 92 ? -3.922 -1.652 5.124 1.00 85.31 92 GLU A N 1
ATOM 737 C CA . GLU A 1 92 ? -3.148 -0.620 5.837 1.00 85.31 92 GLU A CA 1
ATOM 738 C C . GLU A 1 92 ? -2.509 0.418 4.905 1.00 85.31 92 GLU A C 1
ATOM 740 O O . GLU A 1 92 ? -2.442 1.600 5.238 1.00 85.31 92 GLU A O 1
ATOM 745 N N . SER A 1 93 ? -2.057 -0.002 3.722 1.00 81.44 93 SER A N 1
ATOM 746 C CA . SER A 1 93 ? -1.444 0.886 2.725 1.00 81.44 93 SER A CA 1
ATOM 747 C C . SER A 1 93 ? -2.469 1.623 1.859 1.00 81.44 93 SER A C 1
ATOM 749 O O . SER A 1 93 ? -2.096 2.517 1.096 1.00 81.44 93 SER A O 1
ATOM 751 N N . GLY A 1 94 ? -3.749 1.238 1.938 1.00 79.19 94 GLY A N 1
ATOM 752 C CA . GLY A 1 94 ? -4.800 1.720 1.041 1.00 79.19 94 GLY A CA 1
ATOM 753 C C . GLY A 1 94 ? -4.583 1.317 -0.423 1.00 79.19 94 GLY A C 1
ATOM 754 O O . GLY A 1 94 ? -5.228 1.873 -1.314 1.00 79.19 94 GLY A O 1
ATOM 755 N N . LEU A 1 95 ? -3.663 0.382 -0.683 1.00 78.38 95 LEU A N 1
ATOM 756 C CA . LEU A 1 95 ? -3.403 -0.158 -2.008 1.00 78.38 95 LEU A CA 1
ATOM 757 C C . LEU A 1 95 ? -4.460 -1.227 -2.299 1.00 78.38 95 LEU A C 1
ATOM 759 O O . LEU A 1 95 ? -4.524 -2.260 -1.640 1.00 78.38 95 LEU A O 1
ATOM 763 N N . GLU A 1 96 ? -5.311 -0.987 -3.289 1.00 74.06 96 GLU A N 1
ATOM 764 C CA . GLU A 1 96 ? -6.183 -2.037 -3.816 1.00 74.06 96 GLU A CA 1
ATOM 765 C C . GLU A 1 96 ? -5.391 -2.895 -4.804 1.00 74.06 96 GLU A C 1
ATOM 767 O O . GLU A 1 96 ? -4.547 -2.378 -5.536 1.00 74.06 96 GLU A O 1
ATOM 772 N N . LYS A 1 97 ? -5.689 -4.198 -4.870 1.00 68.69 97 LYS A N 1
ATOM 773 C CA . LYS A 1 97 ? -5.044 -5.123 -5.821 1.00 68.69 97 LYS A CA 1
ATOM 774 C C . LYS A 1 97 ? -5.145 -4.639 -7.275 1.00 68.69 97 LYS A C 1
ATOM 776 O O . LYS A 1 97 ? -4.216 -4.839 -8.045 1.00 68.69 97 LYS A O 1
ATOM 781 N N . ASP A 1 98 ? -6.231 -3.947 -7.616 1.00 65.69 98 ASP A N 1
ATOM 782 C CA . ASP A 1 98 ? -6.476 -3.395 -8.955 1.00 65.69 98 ASP A CA 1
ATOM 783 C C . ASP A 1 98 ? -5.783 -2.041 -9.209 1.00 65.69 98 ASP A C 1
ATOM 785 O O . ASP A 1 98 ? -5.809 -1.531 -10.327 1.00 65.69 98 ASP A O 1
ATOM 789 N N . LYS A 1 99 ? -5.157 -1.450 -8.182 1.00 69.31 99 LYS A N 1
ATOM 790 C CA . LYS A 1 99 ? -4.404 -0.186 -8.255 1.00 69.31 99 LYS A CA 1
ATOM 791 C C . LYS A 1 99 ? -2.886 -0.394 -8.242 1.00 69.31 99 LYS A C 1
ATOM 793 O O . LYS A 1 99 ? -2.145 0.585 -8.165 1.00 69.31 99 LYS A O 1
ATOM 798 N N . GLU A 1 100 ? -2.413 -1.641 -8.304 1.00 73.94 100 GLU A N 1
ATOM 799 C CA . GLU A 1 100 ? -0.988 -1.932 -8.480 1.00 73.94 100 GLU A CA 1
ATOM 800 C C . GLU A 1 100 ? -0.506 -1.367 -9.822 1.00 73.94 100 GLU A C 1
ATOM 802 O O . GLU A 1 100 ? -1.033 -1.701 -10.884 1.00 73.94 100 GLU A O 1
ATOM 807 N N . LEU A 1 101 ? 0.502 -0.494 -9.773 1.00 75.56 101 LEU A N 1
ATOM 808 C CA . LEU A 1 101 ? 1.070 0.104 -10.980 1.00 75.56 101 LEU A CA 1
ATOM 809 C C . LEU A 1 101 ? 1.838 -0.944 -11.787 1.00 75.56 101 LEU A C 1
ATOM 811 O O . LEU A 1 101 ? 2.613 -1.733 -11.239 1.00 75.56 101 LEU A O 1
ATOM 815 N N . SER A 1 102 ? 1.674 -0.911 -13.113 1.00 77.06 102 SER A N 1
ATOM 816 C CA . SER A 1 102 ? 2.504 -1.714 -14.005 1.00 77.06 102 SER A CA 1
ATOM 817 C C . SER A 1 102 ? 3.957 -1.247 -13.920 1.00 77.06 102 SER A C 1
ATOM 819 O O . SER A 1 102 ? 4.250 -0.074 -13.708 1.00 77.06 102 SER A O 1
ATOM 821 N N . ILE A 1 103 ? 4.899 -2.151 -14.172 1.00 77.44 103 ILE A N 1
ATOM 822 C CA . ILE A 1 103 ? 6.335 -1.846 -14.291 1.00 77.44 103 ILE A CA 1
ATOM 823 C C . ILE A 1 103 ? 6.572 -0.758 -15.320 1.00 77.44 103 ILE A C 1
ATOM 825 O O . ILE A 1 103 ? 7.449 0.076 -15.142 1.00 77.44 103 ILE A O 1
ATOM 829 N N . GLN A 1 104 ? 5.788 -0.753 -16.396 1.00 75.50 104 GLN A N 1
ATOM 830 C CA . GLN A 1 104 ? 5.894 0.277 -17.418 1.00 75.50 104 GLN A CA 1
ATOM 831 C C . GLN A 1 104 ? 5.534 1.652 -16.844 1.00 75.50 104 GLN A C 1
ATOM 833 O O . GLN A 1 104 ? 6.295 2.599 -17.046 1.00 75.50 104 GLN A O 1
ATOM 838 N N . ASP A 1 105 ? 4.457 1.734 -16.060 1.00 78.12 105 ASP A N 1
ATOM 839 C CA . ASP A 1 105 ? 4.025 2.961 -15.382 1.00 78.12 105 ASP A CA 1
ATOM 840 C C . ASP A 1 105 ? 5.049 3.394 -14.327 1.00 78.12 105 ASP A C 1
ATOM 842 O O . ASP A 1 105 ? 5.374 4.571 -14.206 1.00 78.12 105 ASP A O 1
ATOM 846 N N . LEU A 1 106 ? 5.630 2.431 -13.610 1.00 80.69 106 LEU A N 1
ATOM 847 C CA . LEU A 1 106 ? 6.631 2.664 -12.573 1.00 80.69 106 LEU A CA 1
ATOM 848 C C . LEU A 1 106 ? 7.956 3.173 -13.171 1.00 80.69 106 LEU A C 1
ATOM 850 O O . LEU A 1 106 ? 8.552 4.118 -12.661 1.00 80.69 106 LEU A O 1
ATOM 854 N N . LEU A 1 107 ? 8.389 2.619 -14.307 1.00 78.69 107 LEU A N 1
ATOM 855 C CA . LEU A 1 107 ? 9.566 3.088 -15.048 1.00 78.69 107 LEU A CA 1
ATOM 856 C C . LEU A 1 107 ? 9.344 4.478 -15.663 1.00 78.69 107 LEU A C 1
ATOM 858 O O . LEU A 1 107 ? 10.264 5.301 -15.654 1.00 78.69 107 LEU A O 1
ATOM 862 N N . GLN A 1 108 ? 8.133 4.758 -16.158 1.00 80.50 108 GLN A N 1
ATOM 863 C CA . GLN A 1 108 ? 7.755 6.098 -16.616 1.00 80.50 108 GLN A CA 1
ATOM 864 C C . GLN A 1 108 ? 7.736 7.106 -15.461 1.00 80.50 108 GLN A C 1
ATOM 866 O O . GLN A 1 108 ? 8.234 8.221 -15.623 1.00 80.50 108 GLN A O 1
ATOM 871 N N . LEU A 1 109 ? 7.248 6.706 -14.283 1.00 77.00 109 LEU A N 1
ATOM 872 C CA . LEU A 1 109 ? 7.235 7.537 -13.078 1.00 77.00 109 LEU A CA 1
ATOM 873 C C . LEU A 1 109 ? 8.655 7.871 -12.593 1.00 77.00 109 LEU A C 1
ATOM 875 O O . LEU A 1 109 ? 8.924 9.007 -12.207 1.00 77.00 109 LEU A O 1
ATOM 879 N N . ILE A 1 110 ? 9.594 6.923 -12.696 1.00 78.38 110 ILE A N 1
ATOM 880 C CA . ILE A 1 110 ? 11.026 7.130 -12.393 1.00 78.38 110 ILE A CA 1
ATOM 881 C C . ILE A 1 110 ? 11.736 7.924 -13.516 1.00 78.38 110 ILE A C 1
ATOM 883 O O . ILE A 1 110 ? 12.914 8.262 -13.413 1.00 78.38 110 ILE A O 1
ATOM 887 N N . ARG A 1 111 ? 11.012 8.302 -14.582 1.00 78.06 111 ARG A N 1
ATOM 888 C CA . ARG A 1 111 ? 11.516 9.049 -15.749 1.00 78.06 111 ARG A CA 1
ATOM 889 C C . ARG A 1 111 ? 12.667 8.333 -16.460 1.00 78.06 111 ARG A C 1
ATOM 891 O O . ARG A 1 111 ? 13.554 8.974 -17.025 1.00 78.06 111 ARG A O 1
ATOM 898 N N . ILE A 1 112 ? 12.652 7.000 -16.454 1.00 80.00 112 ILE A N 1
ATOM 899 C CA . ILE A 1 112 ? 13.612 6.204 -17.216 1.00 80.00 112 ILE A CA 1
ATOM 900 C C . ILE A 1 112 ? 13.188 6.245 -18.681 1.00 80.00 112 ILE A C 1
ATOM 902 O O . ILE A 1 112 ? 12.053 5.920 -19.027 1.00 80.00 112 ILE A O 1
ATOM 906 N N . ASN A 1 113 ? 14.107 6.656 -19.554 1.00 75.38 113 ASN A N 1
ATOM 907 C CA . ASN A 1 113 ? 13.812 6.752 -20.976 1.00 75.38 113 ASN A CA 1
ATOM 908 C C . ASN A 1 113 ? 13.558 5.346 -21.560 1.00 75.38 113 ASN A C 1
ATOM 910 O O . ASN A 1 113 ? 14.445 4.496 -21.445 1.00 75.38 113 ASN A O 1
ATOM 914 N N . PRO A 1 114 ? 12.414 5.100 -22.229 1.00 7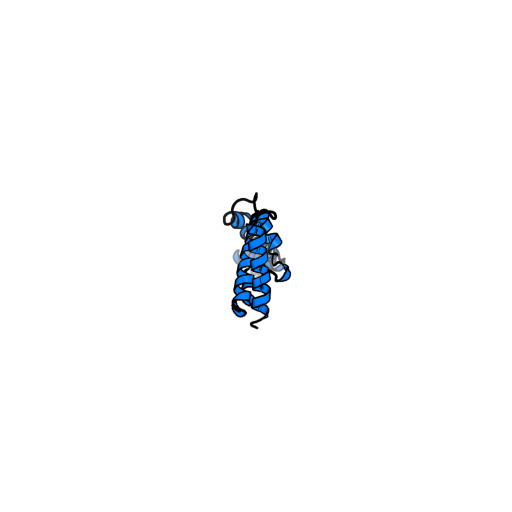4.75 114 PRO A N 1
ATOM 915 C CA . PRO A 1 114 ? 12.106 3.805 -22.837 1.00 74.75 114 PRO A CA 1
ATOM 916 C C . PRO A 1 114 ? 13.109 3.362 -23.914 1.00 74.75 114 PRO A C 1
ATOM 918 O O . PRO A 1 114 ? 13.199 2.174 -24.220 1.00 74.75 114 PRO A O 1
ATOM 921 N N . THR A 1 115 ? 13.888 4.283 -24.489 1.00 77.81 115 THR A N 1
ATOM 922 C CA . THR A 1 115 ? 14.936 3.948 -25.466 1.00 77.81 115 THR A CA 1
ATOM 923 C C . THR A 1 115 ? 16.264 3.550 -24.825 1.00 77.81 115 THR A C 1
ATOM 925 O O . THR A 1 115 ? 17.120 2.996 -25.516 1.00 77.81 115 THR A O 1
ATOM 928 N N . SER A 1 116 ? 16.434 3.789 -23.520 1.00 84.69 116 SER A N 1
ATOM 929 C CA . SER A 1 116 ? 17.646 3.437 -22.781 1.00 84.69 116 SER A CA 1
ATOM 930 C C . SER A 1 116 ? 17.815 1.922 -22.677 1.00 84.69 116 SER A C 1
ATOM 932 O O . SER A 1 116 ? 16.856 1.184 -22.441 1.00 84.69 116 SER A O 1
ATOM 934 N N . ASP A 1 117 ? 19.058 1.453 -22.762 1.00 83.75 117 ASP A N 1
ATOM 935 C CA . ASP A 1 117 ? 19.386 0.048 -22.512 1.00 83.75 117 ASP A CA 1
ATOM 936 C C . ASP A 1 117 ? 19.040 -0.381 -21.077 1.00 83.75 117 ASP A C 1
ATOM 938 O O . ASP A 1 117 ? 18.669 -1.532 -20.851 1.00 83.75 117 ASP A O 1
ATOM 942 N N . LEU A 1 118 ? 19.042 0.561 -20.125 1.00 81.56 118 LEU A N 1
ATOM 943 C CA . LEU A 1 118 ? 18.620 0.342 -18.739 1.00 81.56 118 LEU A CA 1
ATOM 944 C C . LEU A 1 118 ? 17.134 -0.054 -18.670 1.00 81.56 118 LEU A C 1
ATOM 946 O O . LEU A 1 118 ? 16.781 -1.022 -17.999 1.00 81.56 118 LEU A O 1
ATOM 950 N N . TYR A 1 119 ? 16.269 0.632 -19.426 1.00 82.69 119 TYR A N 1
ATOM 951 C CA . TYR A 1 119 ? 14.843 0.299 -19.509 1.00 82.69 119 TYR A CA 1
ATOM 952 C C . TYR A 1 119 ? 14.639 -1.121 -20.044 1.00 82.69 119 TYR A C 1
ATOM 954 O O . TYR A 1 119 ? 13.941 -1.926 -19.431 1.00 82.69 119 TYR A O 1
ATOM 962 N N . LYS A 1 120 ? 15.304 -1.462 -21.156 1.00 82.88 120 LYS A N 1
ATOM 963 C CA . LYS A 1 120 ? 15.211 -2.796 -21.773 1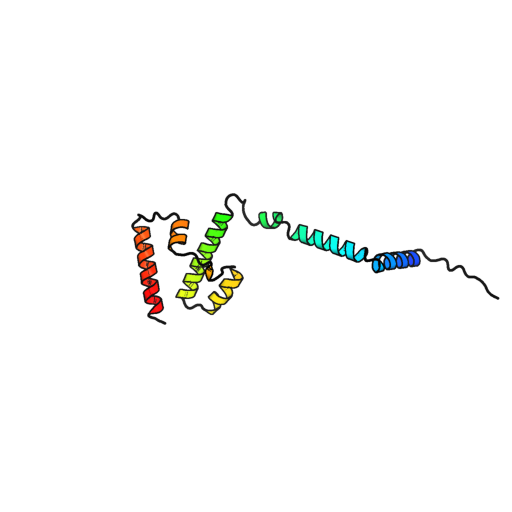.00 82.88 120 LYS A CA 1
ATOM 964 C C . LYS A 1 120 ? 15.703 -3.895 -20.832 1.00 82.88 120 LYS A C 1
ATOM 966 O O . LYS A 1 120 ? 15.075 -4.948 -20.750 1.00 82.88 120 LYS A O 1
ATOM 971 N N . MET A 1 121 ? 16.801 -3.644 -20.118 1.00 85.19 121 MET A N 1
ATOM 972 C CA . MET A 1 121 ? 17.355 -4.569 -19.133 1.00 85.19 121 MET A CA 1
ATOM 973 C C . MET A 1 121 ? 16.377 -4.801 -17.974 1.00 85.19 121 MET A C 1
ATOM 975 O O . MET A 1 121 ? 16.053 -5.950 -17.691 1.00 85.19 121 MET A O 1
ATOM 979 N N . LEU A 1 122 ? 15.849 -3.739 -17.353 1.00 82.62 122 LEU A N 1
ATOM 980 C CA . LEU A 1 122 ? 14.900 -3.854 -16.236 1.00 82.62 122 LEU A CA 1
ATOM 981 C C . LEU A 1 122 ? 13.609 -4.571 -16.635 1.00 82.62 122 LEU A C 1
ATOM 983 O O . LEU A 1 122 ? 13.119 -5.424 -15.897 1.00 82.62 122 LEU A O 1
ATOM 987 N N . VAL A 1 123 ? 13.074 -4.257 -17.816 1.00 82.38 123 VAL A N 1
ATOM 988 C CA . VAL A 1 123 ? 11.879 -4.918 -18.347 1.00 82.38 123 VAL A CA 1
ATOM 989 C C . VAL A 1 123 ? 12.144 -6.408 -18.571 1.00 82.38 123 VAL A C 1
ATOM 991 O O . VAL A 1 123 ? 11.350 -7.247 -18.142 1.00 82.38 123 VAL A O 1
ATOM 994 N N . LYS A 1 124 ? 13.275 -6.756 -19.195 1.00 83.38 124 LYS A N 1
ATOM 995 C CA . LYS A 1 124 ? 13.651 -8.149 -19.455 1.00 83.38 124 LYS A CA 1
ATOM 996 C C . LYS A 1 124 ? 13.820 -8.943 -18.157 1.00 83.38 124 LYS A C 1
ATOM 998 O O . LYS A 1 124 ? 13.235 -10.015 -18.037 1.00 83.38 124 LYS A O 1
ATOM 1003 N N . GLU A 1 125 ? 14.556 -8.402 -17.188 1.00 81.31 125 GLU A N 1
ATOM 1004 C CA . GLU A 1 125 ? 14.772 -9.025 -15.875 1.00 81.31 125 GLU A CA 1
ATOM 1005 C C . GLU A 1 125 ? 13.464 -9.223 -15.103 1.00 81.31 125 GLU A C 1
ATOM 1007 O O . GLU A 1 125 ? 13.258 -10.270 -14.483 1.00 81.31 125 GLU A O 1
ATOM 1012 N N . TYR A 1 126 ? 12.546 -8.254 -15.166 1.00 78.12 126 TYR A N 1
ATOM 1013 C CA . TYR A 1 126 ? 11.255 -8.366 -14.495 1.00 78.12 126 TYR A CA 1
ATOM 1014 C C . TYR A 1 126 ? 10.403 -9.501 -15.079 1.00 78.12 126 TYR A C 1
ATOM 1016 O O . TYR A 1 126 ? 9.907 -10.345 -14.329 1.00 78.12 126 TYR A O 1
ATOM 1024 N N . TYR A 1 127 ? 10.238 -9.552 -16.407 1.00 76.06 127 TYR A N 1
ATOM 1025 C CA . TYR A 1 127 ? 9.445 -10.606 -17.050 1.00 76.06 127 TYR A CA 1
ATOM 1026 C C . TYR A 1 127 ? 10.102 -11.981 -16.922 1.00 76.06 127 TYR A C 1
ATOM 1028 O O . TYR A 1 127 ? 9.396 -12.970 -16.734 1.00 76.06 127 TYR A O 1
ATOM 1036 N N . PHE A 1 128 ? 11.435 -12.044 -16.956 1.00 73.31 128 PHE A N 1
ATOM 1037 C CA . PHE A 1 128 ? 12.175 -13.274 -16.695 1.00 73.31 128 PHE A CA 1
ATOM 1038 C C . PHE A 1 128 ? 11.886 -13.790 -15.279 1.00 73.31 128 PHE A C 1
ATOM 1040 O O . PHE A 1 128 ? 11.400 -14.905 -15.122 1.00 73.31 128 PHE A O 1
ATOM 1047 N N . ASN A 1 129 ? 12.048 -12.959 -14.245 1.00 64.62 129 ASN A N 1
ATOM 1048 C CA . ASN A 1 129 ? 11.764 -13.362 -12.863 1.00 64.62 129 ASN A CA 1
ATOM 1049 C C . ASN A 1 129 ? 10.291 -13.736 -12.631 1.00 64.62 129 ASN A C 1
ATOM 1051 O O . ASN A 1 129 ? 10.010 -14.672 -11.885 1.00 64.62 129 ASN A O 1
ATOM 1055 N N . LYS A 1 130 ? 9.342 -13.064 -13.295 1.00 63.03 130 LYS A N 1
ATOM 1056 C CA . LYS A 1 130 ? 7.914 -13.404 -13.189 1.00 63.03 130 LYS A CA 1
ATOM 1057 C C . LYS A 1 130 ? 7.611 -14.822 -13.690 1.00 63.03 130 LYS A C 1
ATOM 1059 O O . LYS A 1 130 ? 6.758 -15.487 -13.116 1.00 63.03 130 LYS A O 1
ATOM 1064 N N . ILE A 1 131 ? 8.329 -15.305 -14.706 1.00 58.66 131 ILE A N 1
ATOM 1065 C CA . ILE A 1 131 ? 8.195 -16.681 -15.211 1.00 58.66 131 ILE A CA 1
ATOM 1066 C C . ILE A 1 131 ? 8.773 -17.696 -14.209 1.00 58.66 131 ILE A C 1
ATOM 1068 O O . ILE A 1 131 ? 8.151 -18.725 -13.945 1.00 58.66 131 ILE A O 1
ATOM 1072 N N . TYR A 1 132 ? 9.923 -17.403 -13.598 1.00 48.81 132 TYR A N 1
ATOM 1073 C CA . TYR A 1 132 ? 10.574 -18.328 -12.659 1.00 48.81 132 TYR A CA 1
ATOM 1074 C C . TYR A 1 132 ? 9.849 -18.452 -11.313 1.00 48.81 132 TYR A C 1
ATOM 1076 O O . TYR A 1 132 ? 9.800 -19.546 -10.758 1.00 48.81 132 TYR A O 1
ATOM 1084 N N . VAL A 1 133 ? 9.230 -17.381 -10.807 1.00 51.25 133 VAL A N 1
ATOM 1085 C CA . VAL A 1 133 ? 8.454 -17.439 -9.551 1.00 51.25 133 VAL A CA 1
ATOM 1086 C C . VAL A 1 133 ? 7.198 -18.308 -9.704 1.00 51.25 133 VAL A C 1
ATOM 1088 O O . VAL A 1 133 ? 6.884 -19.073 -8.801 1.00 51.25 133 VAL A O 1
ATOM 1091 N N . PHE A 1 134 ? 6.542 -18.297 -10.872 1.00 46.78 134 PHE A N 1
ATOM 1092 C CA . PHE A 1 134 ? 5.429 -19.215 -11.174 1.00 46.78 134 PHE A CA 1
ATOM 1093 C C . PHE A 1 134 ? 5.861 -20.671 -11.409 1.00 46.78 134 PHE A C 1
ATOM 1095 O O . PHE A 1 134 ? 5.013 -21.553 -11.449 1.00 46.78 134 PHE A O 1
ATOM 1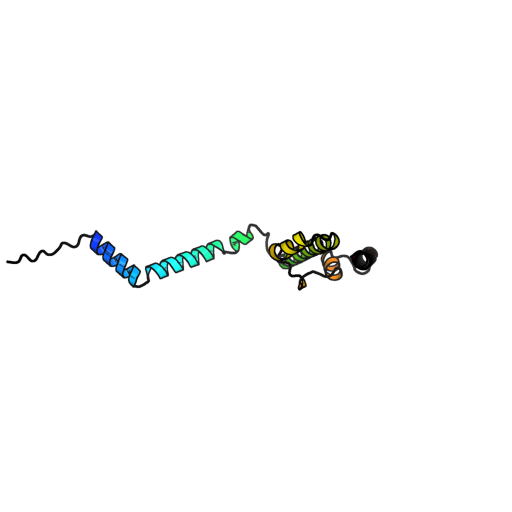102 N N . SER A 1 135 ? 7.160 -20.929 -11.577 1.00 40.31 135 SER A N 1
ATOM 1103 C CA . SER A 1 135 ? 7.696 -22.278 -11.808 1.00 40.31 135 SER A CA 1
ATOM 1104 C C . SER A 1 135 ? 8.118 -22.989 -10.513 1.00 40.31 135 SER A C 1
ATOM 1106 O O . SER A 1 135 ? 8.471 -24.163 -10.558 1.00 40.31 135 SER A O 1
ATOM 1108 N N . CYS A 1 136 ? 8.126 -22.279 -9.377 1.00 40.75 136 CYS A N 1
ATOM 1109 C CA . CYS A 1 136 ? 8.594 -22.774 -8.075 1.00 40.75 136 CYS A CA 1
ATOM 1110 C C . CYS A 1 136 ? 7.485 -22.847 -7.003 1.00 40.75 136 CYS A C 1
ATOM 1112 O O . CYS A 1 136 ? 7.793 -23.049 -5.830 1.00 40.75 136 CYS A O 1
ATOM 1114 N N . SER A 1 137 ? 6.218 -22.655 -7.384 1.00 39.66 137 SER A N 1
ATOM 1115 C CA . SER A 1 137 ? 5.022 -22.873 -6.546 1.00 39.66 137 SER A CA 1
ATOM 1116 C C . SER A 1 137 ? 4.197 -24.019 -7.113 1.00 39.66 137 SER A C 1
ATOM 1118 O O . SER A 1 137 ? 3.592 -24.752 -6.304 1.00 39.66 137 SER A O 1
#

Organism: Pseudonaja textilis (NCBI:txid8673)

Secondary structure (DSSP, 8-state):
----------HHHHHHHHHHHHHHTTHHHHHHHHHHHHHHHHHS-TTTTTSSS--SSSHHHHHHHHHHHHHHHHHHHHHTT-HHHHHHHHHHHT--GGGPPPHHHHHHHTT--TTSHHHHHHHHHHHHHHHHHTT--

Radius of gyration: 31.62 Å; chains: 1; bounding box: 78×54×82 Å

InterPro domains:
  IPR006594 LIS1 homology motif [PF16045] (69-95)
  IPR006594 LIS1 homology motif [PS50896] (70-97)
  IPR055289 Centriole and centriolar satellite OFD1 [PTHR39063] (3-123)

pLDDT: mean 70.95, std 15.54, range [35.03, 92.06]

Sequence (137 aa):
MSSSEFKTLSQDDLRKQLYQTFKNRGVLDTLKMQLRKQLIHELMNPVLCREILPKVTSSECSSLIIIACNSLVADHLRRCGYEYSLSVFYPESGLEKDKELSIQDLLQLIRINPTSDLYKMLVKEYYFNKIYVFSCS

Foldseek 3Di:
DDDPPPPPCPPVNVVVVVVVVCVVVCVVVVVVVVVVVVVCCVVVVCVVVDVVPDDPPCVVLVVVVLLLVLLVVLVVCVLVVVVVCNVVSCVVSVHDPVSRDDPVRSCVSVVPDCPDPVVVVVVVVVVVSVVVSVVPD